Protein AF-A0A9D9D762-F1 (afdb_monomer)

Radius of gyration: 14.17 Å; Cα contacts (8 Å, |Δi|>4): 106; chains: 1; bounding box: 30×19×45 Å

pLDDT: mean 90.75, std 10.73, range [54.56, 97.5]

Foldseek 3Di:
DVPVVVVVVVVVVVVLVVQLVPDDAQWWFAFLVRQTFGFNDADPVVQWTWGDRDPPDIDIDRSSRTDDTDD

Nearest PDB structures (foldseek):
  5xfp-assembly3_E  TM=8.276E-01  e=1.072E-01  Homo sapiens
  4v8m-assembly1_Be  TM=7.043E-01  e=2.689E-01  Trypanosoma brucei brucei TREU927
  3hfo-assembly1_B  TM=5.537E-01  e=9.397E-02  Synechocystis sp. PCC 6803
  2hbp-assembly1_A  TM=6.254E-01  e=6.748E-01  Saccharomyces cerevisiae
  8g4l-assembly1_Z  TM=5.436E-01  e=4.858E-01  Homo sapiens

Sequence (71 aa):
MYFLMIRPQAKKQKEKQIMLQSLQPGDEVMTIGGIIGKIEGIREKENVVILRISKDVKIQVSRNAIASKLN

Mean predicted aligned error: 5.03 Å

Solvent-accessible surface area (backbone atoms only — not comparable to full-atom values): 4128 Å² total; per-residue (Å²): 127,70,76,71,68,55,48,62,56,55,49,54,52,51,52,50,52,52,52,61,70,69,64,50,67,71,42,35,33,30,29,73,87,69,52,60,31,33,30,70,40,72,42,76,93,74,46,33,30,34,31,35,66,49,100,88,42,72,47,81,41,51,47,86,44,53,66,46,74,76,114

Secondary structure (DSSP, 8-state):
-THHHHHHHHHHHHHHHHHHHT--TT-EEEETTS-EEEEEEEEGGGTEEEEEEETTEEEEEEGGGEEEE--

Structure (mmCIF, N/CA/C/O backbone):
data_AF-A0A9D9D762-F1
#
_entry.id   AF-A0A9D9D762-F1
#
loop_
_atom_site.group_PDB
_atom_site.id
_atom_site.type_symbol
_atom_site.label_atom_id
_atom_site.label_alt_id
_atom_site.label_comp_id
_atom_site.label_asym_id
_atom_site.label_entity_id
_atom_site.label_seq_id
_atom_site.pdbx_PDB_ins_code
_atom_site.Cartn_x
_atom_site.Cartn_y
_atom_site.Cartn_z
_atom_site.occupancy
_atom_site.B_iso_or_equiv
_atom_site.auth_seq_id
_atom_site.auth_comp_id
_atom_site.auth_asym_id
_atom_site.auth_atom_id
_atom_site.pdbx_PDB_model_num
ATOM 1 N N . MET A 1 1 ? 16.347 -7.197 -33.536 1.00 59.12 1 MET A N 1
ATOM 2 C CA . MET A 1 1 ? 14.973 -6.730 -33.225 1.00 59.12 1 MET A CA 1
ATOM 3 C C . MET A 1 1 ? 14.510 -6.997 -31.777 1.00 59.12 1 MET A C 1
ATOM 5 O O . MET A 1 1 ? 13.487 -6.459 -31.380 1.00 59.12 1 MET A O 1
ATOM 9 N N . TYR A 1 2 ? 15.270 -7.726 -30.941 1.00 54.56 2 TYR A N 1
ATOM 10 C CA . TYR A 1 2 ? 14.908 -8.044 -29.542 1.00 54.56 2 TYR A CA 1
ATOM 11 C C . TYR A 1 2 ? 15.090 -6.904 -28.518 1.00 54.56 2 TYR A C 1
ATOM 13 O O . TYR A 1 2 ? 14.555 -6.965 -27.414 1.00 54.56 2 TYR A O 1
ATOM 21 N N . PHE A 1 3 ? 15.804 -5.834 -28.874 1.00 58.53 3 PHE A N 1
ATOM 22 C CA . PHE A 1 3 ? 16.121 -4.744 -27.941 1.00 58.53 3 PHE A CA 1
ATOM 23 C C . PHE A 1 3 ? 14.929 -3.804 -27.654 1.00 58.53 3 PHE A C 1
ATOM 25 O O . PHE A 1 3 ? 14.898 -3.132 -26.624 1.00 58.53 3 PHE A O 1
ATOM 32 N N . LEU A 1 4 ? 13.927 -3.773 -28.546 1.00 60.47 4 LEU A N 1
ATOM 33 C CA . LEU A 1 4 ? 12.737 -2.920 -28.425 1.00 60.47 4 LEU A CA 1
ATOM 34 C C . LEU A 1 4 ? 11.605 -3.562 -27.599 1.00 60.47 4 LEU A C 1
ATOM 36 O O . LEU A 1 4 ? 10.871 -2.830 -26.944 1.00 60.47 4 LEU A O 1
ATOM 40 N N . MET A 1 5 ? 11.492 -4.898 -27.557 1.00 63.47 5 MET A N 1
ATOM 41 C CA . MET A 1 5 ? 10.432 -5.600 -26.802 1.00 63.47 5 MET A CA 1
ATOM 42 C C . MET A 1 5 ? 10.761 -5.853 -25.319 1.00 63.47 5 MET A C 1
ATOM 44 O O . MET A 1 5 ? 9.846 -5.918 -24.506 1.00 63.47 5 MET A O 1
ATOM 48 N N . ILE A 1 6 ? 12.039 -5.942 -24.926 1.00 62.94 6 ILE A N 1
ATOM 49 C CA . ILE A 1 6 ? 12.437 -6.200 -23.521 1.00 62.94 6 ILE A CA 1
ATOM 50 C C . ILE A 1 6 ? 12.307 -4.939 -22.643 1.00 62.94 6 ILE A C 1
ATOM 52 O O . ILE A 1 6 ? 11.914 -5.006 -21.476 1.00 62.94 6 ILE A O 1
ATOM 56 N N . ARG A 1 7 ? 12.579 -3.755 -23.208 1.00 67.62 7 ARG A N 1
ATOM 57 C CA . ARG A 1 7 ? 12.464 -2.463 -22.506 1.00 67.62 7 ARG A CA 1
ATOM 58 C C . ARG A 1 7 ? 11.078 -2.154 -21.918 1.00 67.62 7 ARG A C 1
ATOM 60 O O . ARG A 1 7 ? 11.049 -1.699 -20.776 1.00 67.62 7 ARG A O 1
ATOM 67 N N . PRO A 1 8 ? 9.944 -2.347 -22.617 1.00 78.75 8 PRO A N 1
ATOM 68 C CA . PRO A 1 8 ? 8.640 -1.956 -22.083 1.00 78.75 8 PRO A CA 1
ATOM 69 C C . PRO A 1 8 ? 8.239 -2.731 -20.822 1.00 78.75 8 PRO A C 1
ATOM 71 O O . PRO A 1 8 ? 7.677 -2.130 -19.909 1.00 78.75 8 PRO A O 1
ATOM 74 N N . GLN A 1 9 ? 8.557 -4.026 -20.716 1.00 79.25 9 GLN A N 1
ATOM 75 C CA . GLN A 1 9 ? 8.256 -4.793 -19.499 1.00 79.25 9 GLN A CA 1
ATOM 76 C C . GLN A 1 9 ? 9.180 -4.420 -18.339 1.00 79.25 9 GLN A C 1
ATOM 78 O O . GLN A 1 9 ? 8.698 -4.136 -17.242 1.00 79.25 9 GLN A O 1
ATOM 83 N N . ALA A 1 10 ? 10.490 -4.339 -18.589 1.00 86.12 10 ALA A N 1
ATOM 84 C CA . ALA A 1 10 ? 11.457 -3.944 -17.567 1.00 86.12 10 ALA A CA 1
ATOM 85 C C . ALA A 1 10 ? 11.163 -2.538 -17.011 1.00 86.12 10 ALA A C 1
ATOM 87 O O . ALA A 1 10 ? 11.246 -2.314 -15.803 1.00 86.12 10 ALA A O 1
ATOM 88 N N . LYS A 1 11 ? 10.750 -1.602 -17.878 1.00 87.00 11 LYS A N 1
ATOM 89 C CA . LYS A 1 11 ? 10.341 -0.247 -17.487 1.00 87.00 11 LYS A CA 1
ATOM 90 C C . LYS A 1 11 ? 9.117 -0.270 -16.566 1.00 87.00 11 LYS A C 1
ATOM 92 O O . LYS A 1 11 ? 9.195 0.286 -15.475 1.00 87.00 11 LYS A O 1
ATOM 97 N N . LYS A 1 12 ? 8.048 -0.984 -16.941 1.00 87.06 12 LYS A N 1
ATOM 98 C CA . LYS A 1 12 ? 6.840 -1.125 -16.104 1.00 87.06 12 LYS A CA 1
ATOM 99 C C . LYS A 1 12 ? 7.142 -1.740 -14.739 1.00 87.06 12 LYS A C 1
ATOM 101 O O . LYS A 1 12 ? 6.597 -1.309 -13.728 1.00 87.06 12 LYS A O 1
ATOM 106 N N . GLN A 1 13 ? 8.020 -2.741 -14.688 1.00 88.00 13 GLN A N 1
ATOM 107 C CA . GLN A 1 13 ? 8.375 -3.381 -13.424 1.00 88.00 13 GLN A CA 1
ATOM 108 C C . GLN A 1 13 ? 9.198 -2.456 -12.522 1.00 88.00 13 GLN A C 1
ATOM 110 O O . GLN A 1 13 ? 8.966 -2.425 -11.314 1.00 88.00 13 GLN A O 1
ATOM 115 N N . LYS A 1 14 ? 10.105 -1.662 -13.102 1.00 90.88 14 LYS A N 1
ATOM 116 C CA . LYS A 1 14 ? 10.861 -0.638 -12.373 1.00 90.88 14 LYS A CA 1
ATOM 117 C C . LYS A 1 14 ? 9.949 0.471 -11.847 1.00 90.88 14 LYS A C 1
ATOM 119 O O . LYS A 1 14 ? 10.052 0.829 -10.681 1.00 90.88 14 LYS A O 1
ATOM 124 N N . GLU A 1 15 ? 9.027 0.965 -12.670 1.00 91.12 15 GLU A N 1
ATOM 125 C CA . GLU A 1 15 ? 8.020 1.958 -12.268 1.00 91.12 15 GLU A CA 1
ATOM 126 C C . GLU A 1 15 ? 7.139 1.434 -11.130 1.00 91.12 15 GLU A C 1
ATOM 128 O O . GLU A 1 15 ? 6.943 2.133 -10.137 1.00 91.12 15 GLU A O 1
ATOM 133 N N . LYS A 1 16 ? 6.690 0.172 -11.210 1.00 91.56 16 LYS A N 1
ATOM 134 C CA . LYS A 1 16 ? 5.949 -0.469 -10.119 1.00 91.56 16 LYS A CA 1
ATOM 135 C C . LYS A 1 16 ? 6.777 -0.525 -8.834 1.00 91.56 16 LYS A C 1
ATOM 137 O O . LYS A 1 16 ? 6.262 -0.174 -7.782 1.00 91.56 16 LYS A O 1
ATOM 142 N N . GLN A 1 17 ? 8.044 -0.939 -8.895 1.00 92.31 17 GLN A N 1
ATOM 143 C CA . GLN A 1 17 ? 8.904 -0.986 -7.705 1.00 92.31 17 GLN A CA 1
ATOM 144 C C . GLN A 1 17 ? 9.100 0.395 -7.075 1.00 92.31 17 GLN A C 1
ATOM 146 O O . GLN A 1 17 ? 8.991 0.519 -5.859 1.00 92.31 17 GLN A O 1
ATOM 151 N N . ILE A 1 18 ? 9.330 1.427 -7.891 1.00 93.94 18 ILE A N 1
ATOM 152 C CA . ILE A 1 18 ? 9.458 2.811 -7.417 1.00 93.94 18 ILE A CA 1
ATOM 153 C C . ILE A 1 18 ? 8.160 3.259 -6.731 1.00 93.94 18 ILE A C 1
ATOM 155 O O . ILE A 1 18 ? 8.210 3.793 -5.627 1.00 93.94 18 ILE A O 1
ATOM 159 N N . MET A 1 19 ? 6.997 2.980 -7.330 1.00 94.50 19 MET A N 1
ATOM 160 C CA . MET A 1 19 ? 5.698 3.301 -6.729 1.00 94.50 19 MET A CA 1
ATOM 161 C C . MET A 1 19 ? 5.519 2.611 -5.371 1.00 94.50 19 MET A C 1
ATOM 163 O O . MET A 1 19 ? 5.182 3.275 -4.394 1.00 94.50 19 MET A O 1
ATOM 167 N N . LEU A 1 20 ? 5.823 1.312 -5.278 1.00 93.94 20 LEU A N 1
ATOM 168 C CA . LEU A 1 20 ? 5.705 0.556 -4.028 1.00 93.94 20 LEU A CA 1
ATOM 169 C C . LEU A 1 20 ? 6.624 1.093 -2.921 1.00 93.94 20 LEU A C 1
ATOM 171 O O . LEU A 1 20 ? 6.230 1.097 -1.755 1.00 93.94 20 LEU A O 1
ATOM 175 N N . GLN A 1 21 ? 7.826 1.550 -3.280 1.00 92.94 21 GLN A N 1
ATOM 176 C CA . GLN A 1 21 ? 8.770 2.187 -2.356 1.00 92.94 21 GLN A CA 1
ATOM 177 C C . GLN A 1 21 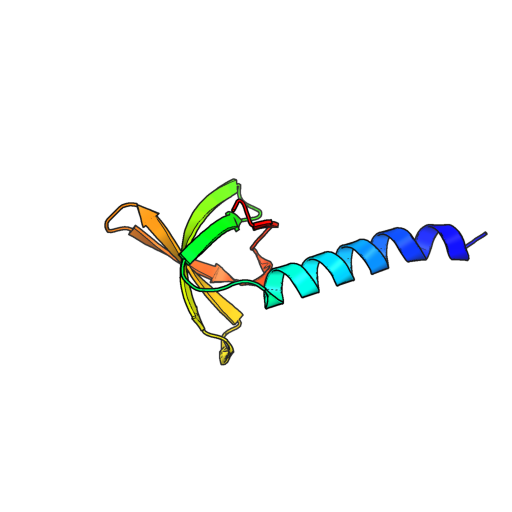? 8.314 3.582 -1.917 1.00 92.94 21 GLN A C 1
ATOM 179 O O . GLN A 1 21 ? 8.636 4.002 -0.813 1.00 92.94 21 GLN A O 1
ATOM 184 N N . SER A 1 22 ? 7.550 4.286 -2.756 1.00 94.00 22 SER A N 1
ATOM 185 C CA . SER A 1 22 ? 7.023 5.622 -2.450 1.00 94.00 22 SER A CA 1
ATOM 186 C C . SER A 1 22 ? 5.773 5.624 -1.559 1.00 94.00 22 SER A C 1
ATOM 188 O O . SER A 1 22 ? 5.292 6.694 -1.193 1.00 94.00 22 SER A O 1
ATOM 190 N N . LEU A 1 23 ? 5.230 4.443 -1.235 1.00 95.12 23 LEU A N 1
ATOM 191 C CA . LEU A 1 23 ? 4.050 4.312 -0.382 1.00 95.12 23 LEU A CA 1
ATOM 192 C C . LEU A 1 23 ? 4.354 4.755 1.049 1.00 95.12 23 LEU A C 1
ATOM 194 O O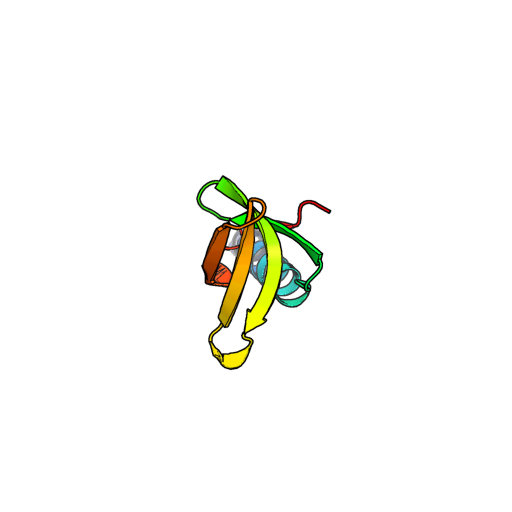 . LEU A 1 23 ? 5.310 4.277 1.661 1.00 95.12 23 LEU A O 1
ATOM 198 N N . GLN A 1 24 ? 3.472 5.579 1.603 1.00 95.56 24 GLN A N 1
ATOM 199 C CA . GLN A 1 24 ? 3.554 6.081 2.974 1.00 95.56 24 GLN A CA 1
ATOM 200 C C . GLN A 1 24 ? 2.173 6.085 3.656 1.00 95.56 24 GLN A C 1
ATOM 202 O O . GLN A 1 24 ? 1.139 6.097 2.979 1.00 95.56 24 GLN A O 1
ATOM 207 N N . PRO A 1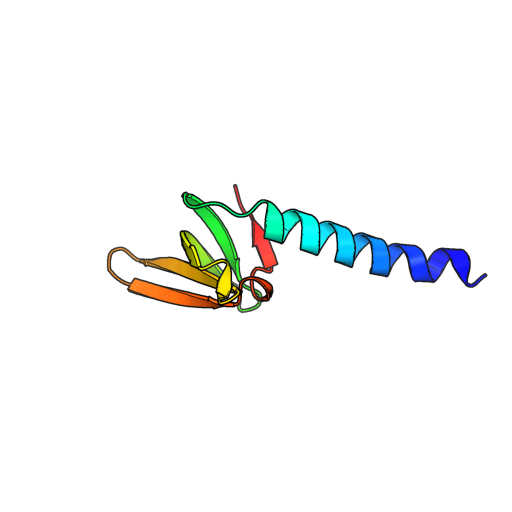 25 ? 2.116 6.084 5.002 1.00 96.31 25 PRO A N 1
ATOM 208 C CA . PRO A 1 25 ? 0.871 6.312 5.726 1.00 96.31 25 PRO A CA 1
ATOM 209 C C . PRO A 1 25 ? 0.210 7.620 5.294 1.00 96.31 25 PRO A C 1
ATOM 211 O O . PRO A 1 25 ? 0.856 8.660 5.212 1.00 96.31 25 PRO A O 1
ATOM 214 N N . GLY A 1 26 ? -1.090 7.567 5.026 1.00 95.62 26 GLY A N 1
ATOM 215 C CA . GLY A 1 26 ? -1.846 8.694 4.491 1.00 95.62 26 GLY A CA 1
ATOM 216 C C . GLY A 1 26 ? -2.161 8.592 3.000 1.00 95.62 26 GLY A C 1
ATOM 217 O O . GLY A 1 26 ? -3.133 9.212 2.565 1.00 95.62 26 GLY A O 1
ATOM 218 N N . ASP A 1 27 ? -1.415 7.786 2.247 1.00 97.06 27 ASP A N 1
ATOM 219 C CA . ASP A 1 27 ? -1.673 7.581 0.824 1.00 97.06 27 ASP A CA 1
ATOM 220 C C . ASP A 1 27 ? -2.989 6.833 0.598 1.00 97.06 27 ASP A C 1
ATOM 222 O O . ASP A 1 27 ? -3.348 5.915 1.343 1.00 97.06 27 ASP A O 1
ATOM 226 N N . GLU A 1 28 ? -3.699 7.217 -0.455 1.00 97.12 28 GLU A N 1
ATOM 227 C CA . GLU A 1 28 ? -4.883 6.523 -0.938 1.00 97.12 28 GLU A CA 1
ATOM 228 C C . GLU A 1 28 ? -4.479 5.640 -2.113 1.00 97.12 28 GLU A C 1
ATOM 230 O O . GLU A 1 28 ? -3.803 6.077 -3.046 1.00 97.12 28 GLU A O 1
ATOM 235 N N . VAL A 1 29 ? -4.835 4.361 -2.050 1.00 97.38 29 VAL A N 1
ATOM 236 C CA . VAL A 1 29 ? -4.350 3.362 -3.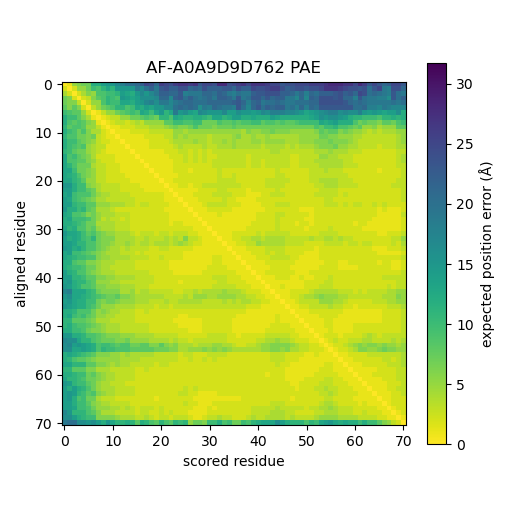001 1.00 97.38 29 VAL A CA 1
ATOM 237 C C . VAL A 1 29 ? -5.461 2.423 -3.431 1.00 97.38 29 VAL A C 1
ATOM 239 O O . VAL A 1 29 ? -6.428 2.191 -2.704 1.00 97.38 29 VAL A O 1
ATOM 242 N N . MET A 1 30 ? -5.275 1.832 -4.606 1.00 97.19 30 MET A N 1
ATOM 243 C CA . MET A 1 30 ? -6.093 0.743 -5.116 1.00 97.19 30 MET A CA 1
ATOM 244 C C . MET A 1 30 ? -5.260 -0.537 -5.167 1.00 97.19 30 MET A C 1
ATOM 246 O O . MET A 1 30 ? -4.131 -0.556 -5.669 1.00 97.19 30 MET A O 1
ATOM 250 N N . THR A 1 31 ? -5.816 -1.625 -4.649 1.00 96.81 31 THR A N 1
ATOM 251 C CA . THR A 1 31 ? -5.224 -2.962 -4.759 1.00 96.81 31 THR A CA 1
ATOM 252 C C . THR A 1 31 ? -5.544 -3.596 -6.116 1.00 96.81 31 THR A C 1
ATOM 254 O O . THR A 1 31 ? -6.468 -3.177 -6.807 1.00 96.81 31 THR A O 1
ATOM 257 N N . ILE A 1 32 ? -4.826 -4.657 -6.492 1.00 95.75 32 ILE A N 1
ATOM 258 C CA . ILE A 1 32 ? -5.075 -5.411 -7.737 1.00 95.75 32 ILE A CA 1
ATOM 259 C C . ILE A 1 32 ? -6.509 -5.972 -7.796 1.00 95.75 32 ILE A C 1
ATOM 261 O O . ILE A 1 32 ? -7.070 -6.100 -8.878 1.00 95.75 32 ILE A O 1
ATOM 265 N N . GLY A 1 33 ? -7.116 -6.266 -6.641 1.00 93.25 33 GLY A N 1
ATOM 266 C CA . GLY A 1 33 ? -8.502 -6.734 -6.542 1.00 93.25 33 GLY A CA 1
ATOM 267 C C . GLY A 1 33 ? -9.559 -5.627 -6.618 1.00 93.25 33 GLY A C 1
ATOM 268 O O . GLY A 1 33 ? -10.731 -5.913 -6.404 1.00 93.25 33 GLY A O 1
ATOM 269 N N . GLY A 1 34 ? -9.169 -4.371 -6.863 1.00 95.44 34 GLY A N 1
ATOM 270 C CA . GLY A 1 34 ? -10.086 -3.229 -6.946 1.00 95.44 34 GLY A CA 1
ATOM 271 C C . GLY A 1 34 ? -10.491 -2.631 -5.596 1.00 95.44 34 GLY A C 1
ATOM 272 O O . GLY A 1 34 ? -11.316 -1.724 -5.551 1.00 95.44 34 GLY A O 1
ATOM 273 N N . ILE A 1 35 ? -9.912 -3.099 -4.485 1.00 96.38 35 ILE A N 1
ATOM 274 C CA . ILE A 1 35 ? -10.176 -2.522 -3.159 1.00 96.38 35 ILE A CA 1
ATOM 275 C C . ILE A 1 35 ? -9.458 -1.179 -3.060 1.00 96.38 35 ILE A C 1
ATOM 277 O O . ILE A 1 35 ? -8.238 -1.135 -3.243 1.00 96.38 35 ILE A O 1
ATOM 281 N N . ILE A 1 36 ? -10.203 -0.126 -2.732 1.00 96.75 36 ILE A N 1
ATOM 282 C CA . ILE A 1 36 ? -9.685 1.221 -2.490 1.00 96.75 36 ILE A CA 1
ATOM 283 C C . ILE A 1 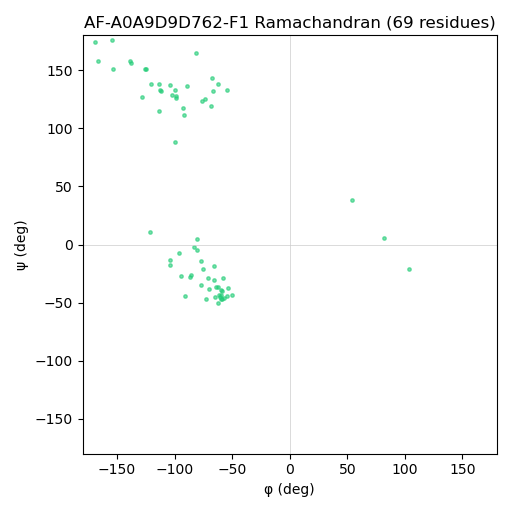36 ? -9.664 1.480 -0.987 1.00 96.75 36 ILE A C 1
ATOM 285 O O . ILE A 1 36 ? -10.601 1.131 -0.266 1.00 96.75 36 ILE A O 1
ATOM 289 N N . GLY A 1 37 ? -8.582 2.078 -0.505 1.00 96.50 37 GLY A N 1
ATOM 290 C CA . GLY A 1 37 ? -8.467 2.448 0.894 1.00 96.50 37 GLY A CA 1
ATOM 291 C C . GLY A 1 37 ? -7.269 3.340 1.167 1.00 96.50 37 GLY A C 1
ATOM 292 O O . GLY A 1 37 ? -6.426 3.581 0.303 1.00 96.50 37 GLY A O 1
ATOM 293 N N . LYS A 1 38 ? -7.191 3.805 2.411 1.00 97.44 38 LYS A N 1
ATOM 294 C CA . LYS A 1 38 ? -6.106 4.660 2.893 1.00 97.44 38 LYS A CA 1
ATOM 295 C C . LYS A 1 38 ? -5.089 3.837 3.672 1.00 97.44 38 LYS A C 1
ATOM 297 O O . LYS A 1 38 ? -5.475 3.054 4.542 1.00 97.44 38 LYS A O 1
ATOM 302 N N . ILE A 1 39 ? -3.802 4.025 3.395 1.00 97.31 39 ILE A N 1
ATOM 303 C CA . ILE A 1 39 ? -2.727 3.393 4.159 1.00 97.31 39 ILE A CA 1
ATOM 304 C C . ILE A 1 39 ? -2.710 4.000 5.560 1.00 97.31 39 ILE A C 1
ATOM 306 O O . ILE A 1 39 ? -2.495 5.200 5.725 1.00 97.31 39 ILE A O 1
ATOM 310 N N . GLU A 1 40 ? -2.909 3.169 6.576 1.00 96.81 40 GLU A N 1
ATOM 311 C CA . GLU A 1 40 ? -2.691 3.570 7.968 1.00 96.81 40 GLU A CA 1
ATOM 312 C C . GLU A 1 40 ? -1.300 3.209 8.476 1.00 96.81 40 GLU A C 1
ATOM 314 O O . GLU A 1 40 ? -0.778 3.872 9.367 1.00 96.81 40 GLU A O 1
ATOM 319 N N . GLY A 1 41 ? -0.683 2.170 7.919 1.00 96.75 41 GLY A N 1
ATOM 320 C CA . GLY A 1 41 ? 0.637 1.736 8.349 1.00 96.75 41 GLY A CA 1
ATOM 321 C C . GLY A 1 41 ? 1.272 0.754 7.3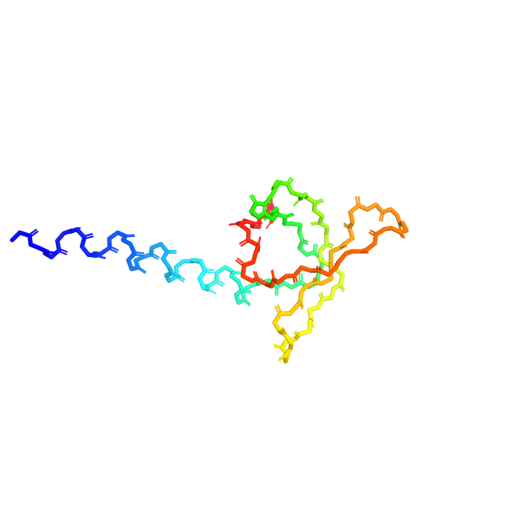83 1.00 96.75 41 GLY A C 1
ATOM 322 O O . GLY A 1 41 ? 0.586 0.085 6.608 1.00 96.75 41 GLY A O 1
ATOM 323 N N . ILE A 1 42 ? 2.597 0.660 7.448 1.00 96.44 42 ILE A N 1
ATOM 324 C CA . ILE A 1 42 ? 3.397 -0.247 6.626 1.00 96.44 42 ILE A CA 1
ATOM 325 C C . ILE A 1 42 ? 4.313 -1.044 7.550 1.00 96.44 42 ILE A C 1
ATOM 327 O O . ILE A 1 42 ? 5.042 -0.483 8.366 1.00 96.44 42 ILE A O 1
ATOM 331 N N . ARG A 1 43 ? 4.267 -2.369 7.423 1.00 95.88 43 ARG A N 1
ATOM 332 C CA . ARG A 1 43 ? 5.171 -3.302 8.096 1.00 95.88 43 ARG A CA 1
ATOM 333 C C . ARG A 1 43 ? 6.247 -3.731 7.111 1.00 95.88 43 ARG A C 1
ATOM 335 O O . ARG A 1 43 ? 6.108 -4.737 6.419 1.00 95.88 43 ARG A O 1
ATOM 342 N N . GLU A 1 44 ? 7.323 -2.954 7.062 1.00 90.94 44 GLU A N 1
ATOM 343 C CA . GLU A 1 44 ? 8.427 -3.118 6.105 1.00 90.94 44 GLU A CA 1
ATOM 344 C C . GLU A 1 44 ? 9.029 -4.535 6.116 1.00 90.94 44 GLU A C 1
ATOM 346 O O . GLU A 1 44 ? 9.201 -5.143 5.063 1.00 90.94 44 GLU A O 1
ATOM 351 N N . LYS A 1 45 ? 9.265 -5.114 7.303 1.00 92.56 45 LYS A N 1
ATOM 352 C CA . LYS A 1 45 ? 9.861 -6.458 7.451 1.00 92.56 45 LYS A CA 1
ATOM 353 C C . LYS A 1 45 ? 8.975 -7.591 6.920 1.00 92.56 45 LYS A C 1
ATOM 355 O O . LYS A 1 45 ? 9.491 -8.605 6.471 1.00 92.56 45 LYS A O 1
ATOM 360 N N . GLU A 1 46 ? 7.657 -7.419 6.988 1.00 94.44 46 GLU A N 1
ATOM 361 C CA . GLU A 1 46 ? 6.661 -8.417 6.569 1.00 94.44 46 GLU A CA 1
ATOM 362 C C . GLU A 1 46 ? 6.168 -8.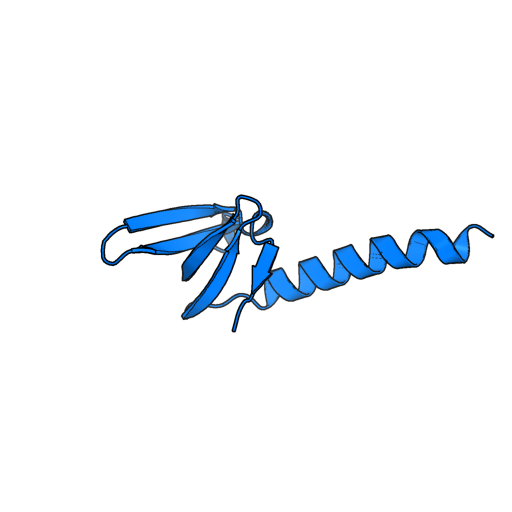167 5.134 1.00 94.44 46 GLU A C 1
ATOM 364 O O . GLU A 1 46 ? 5.432 -8.977 4.577 1.00 94.44 46 GLU A O 1
ATOM 369 N N . ASN A 1 47 ? 6.564 -7.045 4.523 1.00 94.56 47 ASN A N 1
ATOM 370 C CA . ASN A 1 47 ? 6.053 -6.571 3.240 1.00 94.56 47 ASN A CA 1
ATOM 371 C C . ASN A 1 47 ? 4.510 -6.458 3.213 1.00 94.56 47 ASN A C 1
ATOM 373 O O . ASN A 1 47 ? 3.856 -6.775 2.211 1.00 94.56 47 ASN A O 1
ATOM 377 N N . VAL A 1 48 ? 3.934 -6.007 4.334 1.00 97.00 48 VAL A N 1
ATOM 378 C CA . VAL A 1 48 ? 2.486 -5.865 4.561 1.00 97.00 48 VAL A CA 1
ATOM 379 C C . VAL A 1 48 ? 2.110 -4.392 4.711 1.00 97.00 48 VAL A C 1
ATOM 381 O O . VAL A 1 48 ? 2.783 -3.627 5.399 1.00 97.00 48 VAL A O 1
ATOM 384 N N . VAL A 1 49 ? 0.993 -4.005 4.101 1.00 97.31 49 VAL A N 1
ATOM 385 C CA . VAL A 1 49 ? 0.363 -2.687 4.220 1.00 97.31 49 VAL A CA 1
ATOM 386 C C . VAL A 1 49 ? -0.969 -2.847 4.947 1.00 97.31 49 VAL A C 1
ATOM 388 O O . VAL A 1 49 ? -1.762 -3.733 4.624 1.00 97.31 49 VAL A O 1
ATOM 391 N N . ILE A 1 50 ? -1.215 -1.988 5.932 1.00 97.50 50 ILE A N 1
ATOM 392 C CA . ILE A 1 50 ? -2.488 -1.902 6.644 1.00 97.50 50 ILE A CA 1
ATOM 393 C C . ILE A 1 50 ? -3.343 -0.858 5.931 1.00 97.50 50 ILE A C 1
ATOM 395 O O . ILE A 1 50 ? -3.034 0.335 5.964 1.00 97.50 50 ILE A O 1
ATOM 399 N N . LEU A 1 51 ? -4.415 -1.317 5.289 1.00 97.31 51 LEU A N 1
ATOM 400 C CA . LEU A 1 51 ? -5.380 -0.470 4.597 1.00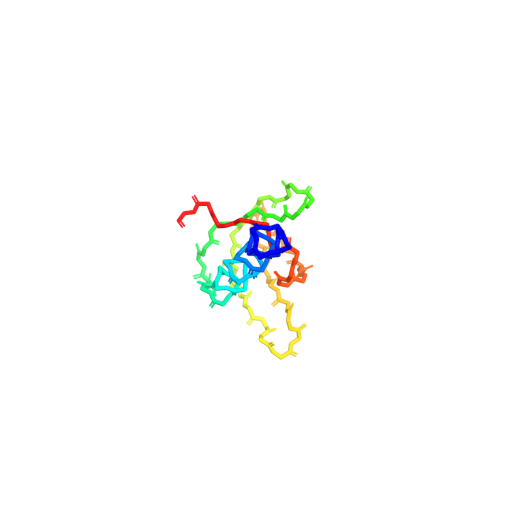 97.31 51 LEU A CA 1
ATOM 401 C C . LEU A 1 51 ? -6.636 -0.303 5.431 1.00 97.31 51 LEU A C 1
ATOM 403 O O . LEU A 1 51 ? -7.260 -1.285 5.829 1.00 97.31 51 LEU A O 1
ATOM 407 N N . ARG A 1 52 ? -7.046 0.946 5.628 1.00 97.50 52 ARG A N 1
ATOM 408 C CA . ARG A 1 52 ? -8.360 1.288 6.155 1.00 97.50 52 ARG A CA 1
ATOM 409 C C . ARG A 1 52 ? -9.324 1.503 4.992 1.00 97.50 52 ARG A C 1
ATOM 411 O O . ARG A 1 52 ? -9.131 2.424 4.198 1.00 97.50 52 ARG A O 1
ATOM 418 N N . ILE A 1 53 ? -10.356 0.666 4.923 1.00 95.75 53 ILE A N 1
ATOM 419 C CA . ILE A 1 53 ? -11.388 0.698 3.869 1.00 95.75 53 ILE A CA 1
ATOM 420 C C . ILE A 1 53 ? -12.712 1.302 4.361 1.00 95.75 53 ILE A C 1
ATOM 422 O O . ILE A 1 53 ? -13.552 1.707 3.569 1.00 95.75 53 ILE A O 1
ATOM 426 N N . SER A 1 54 ? -12.896 1.381 5.679 1.00 94.56 54 SER A N 1
ATOM 427 C CA . SER A 1 54 ? -14.008 2.070 6.339 1.00 94.56 54 SER A CA 1
ATOM 428 C C . SER A 1 54 ? -13.573 2.503 7.744 1.00 94.56 54 SER A C 1
ATOM 430 O O . SER A 1 54 ? -12.459 2.190 8.161 1.00 94.56 54 SER A O 1
ATOM 432 N N . LYS A 1 55 ? -14.421 3.230 8.481 1.00 90.62 55 LYS A N 1
ATOM 433 C CA . LYS A 1 55 ? -14.086 3.849 9.778 1.00 90.62 55 LYS A CA 1
ATOM 434 C C . LYS A 1 55 ? -13.430 2.871 10.764 1.00 90.62 55 LYS A C 1
ATOM 436 O O . LYS A 1 55 ? -12.398 3.211 11.334 1.00 90.62 55 LYS A O 1
ATOM 441 N N . ASP A 1 56 ? -13.960 1.652 10.846 1.00 93.12 56 ASP A N 1
ATOM 442 C CA . ASP A 1 56 ? -13.526 0.626 11.804 1.00 93.12 56 ASP A CA 1
ATOM 443 C C . ASP A 1 56 ? -13.041 -0.664 11.124 1.00 93.12 56 ASP A C 1
ATOM 445 O O . ASP A 1 56 ? -12.815 -1.681 11.777 1.00 93.12 56 ASP A O 1
ATOM 449 N N . VAL A 1 57 ? -12.861 -0.635 9.798 1.00 96.25 57 VAL A N 1
ATOM 450 C CA . VAL A 1 57 ? -12.453 -1.812 9.023 1.00 96.25 57 VAL A CA 1
ATOM 451 C C . VAL A 1 57 ? -11.064 -1.596 8.451 1.00 96.25 57 VAL A C 1
ATOM 453 O O . VAL A 1 57 ? -10.846 -0.738 7.587 1.00 96.25 57 VAL A O 1
ATOM 456 N N . LYS A 1 58 ? -10.130 -2.418 8.932 1.00 96.38 58 LYS A N 1
ATOM 457 C CA . LYS A 1 58 ? -8.745 -2.466 8.471 1.00 96.38 58 LYS A CA 1
ATOM 458 C C . LYS A 1 58 ? -8.437 -3.858 7.952 1.00 96.38 58 LYS A C 1
ATOM 460 O O . LYS A 1 58 ? -8.819 -4.851 8.564 1.00 96.38 58 LYS A O 1
ATOM 465 N N . ILE A 1 59 ? -7.720 -3.915 6.842 1.00 96.50 59 ILE A N 1
ATOM 466 C CA . ILE A 1 59 ? -7.261 -5.158 6.234 1.00 96.50 59 ILE A CA 1
ATOM 467 C C . ILE A 1 59 ? -5.748 -5.112 6.067 1.00 96.50 59 ILE A C 1
ATOM 469 O O . ILE A 1 59 ? -5.150 -4.046 5.907 1.00 96.50 59 ILE A O 1
ATOM 473 N N . GLN A 1 60 ? -5.129 -6.283 6.104 1.00 97.25 60 GLN A N 1
ATOM 474 C CA . GLN A 1 60 ? -3.721 -6.447 5.778 1.00 97.25 60 GLN A CA 1
ATOM 475 C C . GLN A 1 60 ? -3.615 -6.950 4.348 1.00 97.25 60 GLN A C 1
ATOM 477 O O . GLN A 1 60 ? -4.226 -7.955 3.988 1.00 97.25 60 GLN A O 1
ATOM 482 N N . VAL A 1 61 ? -2.838 -6.249 3.534 1.00 96.81 61 VAL A N 1
ATOM 483 C CA . VAL A 1 61 ? -2.554 -6.657 2.160 1.00 96.81 61 VAL A CA 1
ATOM 484 C C . VAL A 1 61 ? -1.054 -6.722 1.947 1.00 96.81 61 VAL A C 1
ATOM 486 O O . VAL A 1 61 ? -0.291 -5.981 2.565 1.00 96.81 61 VAL A O 1
ATOM 489 N N . SER A 1 62 ? -0.612 -7.591 1.043 1.00 96.81 62 SER A N 1
ATOM 490 C CA . SER A 1 62 ? 0.776 -7.547 0.589 1.00 96.81 62 SER A CA 1
ATOM 491 C C . SER A 1 62 ? 1.047 -6.208 -0.093 1.00 96.81 62 SER A C 1
ATOM 493 O O . SER A 1 62 ? 0.251 -5.764 -0.922 1.00 96.81 62 SER A O 1
ATOM 495 N N . ARG A 1 63 ? 2.204 -5.596 0.171 1.00 94.81 63 ARG A N 1
ATOM 496 C CA . ARG A 1 63 ? 2.647 -4.388 -0.544 1.00 94.81 63 ARG A CA 1
ATOM 497 C C . ARG A 1 63 ? 2.639 -4.601 -2.057 1.00 94.81 63 ARG A C 1
ATOM 499 O O . ARG A 1 63 ? 2.221 -3.733 -2.809 1.00 94.81 63 ARG A O 1
ATOM 506 N N . ASN A 1 64 ? 3.003 -5.799 -2.511 1.00 95.06 64 ASN A N 1
ATOM 507 C CA . ASN A 1 64 ? 3.023 -6.153 -3.933 1.00 95.06 64 ASN A CA 1
ATOM 508 C C . ASN A 1 64 ? 1.628 -6.183 -4.583 1.00 95.06 64 ASN A C 1
ATOM 510 O O . ASN A 1 64 ? 1.530 -6.125 -5.817 1.00 95.06 64 ASN A O 1
ATOM 514 N N . ALA A 1 65 ? 0.574 -6.275 -3.764 1.00 96.00 65 ALA A N 1
ATOM 515 C CA . ALA A 1 65 ? -0.820 -6.253 -4.186 1.00 96.00 65 ALA A CA 1
ATOM 516 C C . ALA A 1 65 ? -1.369 -4.832 -4.387 1.00 96.00 65 ALA A C 1
ATOM 518 O O . ALA A 1 65 ? -2.515 -4.691 -4.809 1.00 96.00 65 ALA A O 1
ATOM 519 N N . ILE A 1 66 ? -0.578 -3.784 -4.132 1.00 96.44 66 ILE A N 1
ATOM 520 C CA . ILE A 1 66 ? -0.938 -2.414 -4.500 1.00 96.44 66 ILE A CA 1
ATOM 521 C C . ILE A 1 66 ? -0.740 -2.233 -6.010 1.00 96.44 66 ILE A C 1
ATOM 523 O O . ILE A 1 66 ? 0.337 -2.497 -6.555 1.00 96.44 66 ILE A O 1
ATOM 527 N N . ALA A 1 67 ? -1.810 -1.829 -6.692 1.00 95.75 67 ALA A N 1
ATOM 528 C CA . ALA A 1 67 ? -1.830 -1.613 -8.134 1.00 95.75 67 ALA A CA 1
ATOM 529 C C . ALA A 1 67 ? -1.475 -0.167 -8.485 1.00 95.75 67 ALA A C 1
ATOM 531 O O . ALA A 1 67 ? -0.671 0.061 -9.388 1.00 95.75 67 ALA A O 1
ATOM 532 N N . SER A 1 68 ? -2.039 0.796 -7.755 1.00 95.25 68 SER A N 1
ATOM 533 C CA . SER A 1 68 ? -1.820 2.220 -7.998 1.00 95.25 68 SER A CA 1
ATOM 534 C C . SER A 1 68 ? -2.013 3.054 -6.737 1.00 95.25 68 SER A C 1
ATOM 536 O O . SER A 1 68 ? -2.823 2.720 -5.871 1.00 95.25 68 SER A O 1
ATOM 538 N N . LYS A 1 69 ? -1.297 4.175 -6.686 1.00 94.75 69 LYS A N 1
ATOM 539 C CA . LYS A 1 69 ? -1.562 5.296 -5.786 1.00 94.75 69 LYS A CA 1
ATOM 540 C C . LYS A 1 69 ? -2.531 6.263 -6.478 1.00 94.75 69 LYS A C 1
ATOM 542 O O . LYS A 1 69 ? -2.408 6.464 -7.685 1.00 94.75 69 LYS A O 1
ATOM 547 N N . LEU A 1 70 ? -3.526 6.763 -5.750 1.00 91.94 70 LEU A N 1
ATO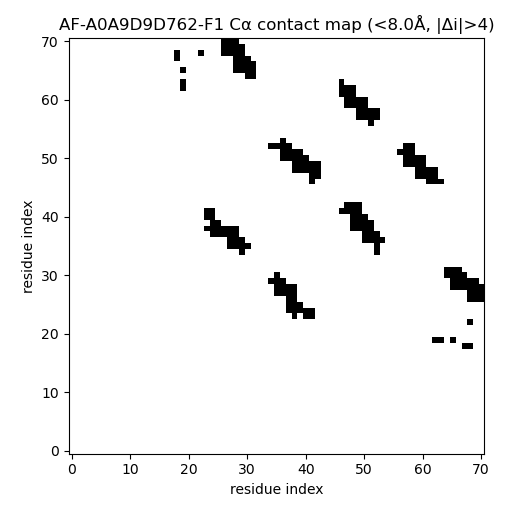M 548 C CA . LEU A 1 70 ? -4.632 7.570 -6.283 1.00 91.94 70 LEU A CA 1
ATOM 549 C C . LEU A 1 70 ? -4.492 9.068 -5.984 1.00 91.94 70 LEU A C 1
ATOM 551 O O . LEU A 1 70 ? -5.207 9.864 -6.589 1.00 91.94 70 LEU A O 1
ATOM 555 N N . ASN A 1 71 ? -3.590 9.444 -5.079 1.00 79.38 71 ASN A N 1
ATOM 556 C CA . ASN A 1 71 ? -3.360 10.818 -4.644 1.00 79.38 71 ASN A CA 1
ATOM 557 C C . ASN A 1 71 ? -1.895 11.249 -4.737 1.00 79.38 71 ASN A C 1
ATOM 559 O O . ASN A 1 71 ? -1.004 10.373 -4.827 1.00 79.38 71 ASN A O 1
#